Protein AF-A0A1L3JK26-F1 (afdb_monomer)

Solvent-accessible surface area (backbone atoms only — not comparable to full-atom values): 5496 Å² total; per-residue (Å²): 107,70,66,54,55,51,52,54,46,50,53,52,43,52,52,34,49,54,52,27,55,54,28,55,70,40,92,51,80,54,34,60,55,21,51,37,40,46,50,54,37,54,51,50,51,53,48,50,50,53,52,54,53,40,69,75,44,76,79,47,62,67,59,53,52,53,51,50,52,62,66,42,47,63,58,56,38,48,74,76,41,47,66,60,53,46,39,68,59,40,82,76,69,77,77,77,83,122

Secondary structure (DSSP, 8-state):
-HHHHHHHHHHHHHHHHHHHHHHHHS-STHHHHHHHHHHHHHHHHHHHHHHHHHHHSTT-HHHHHHHHHHHHHHHHHHHH-HHHHHHHHSTT------

Radius of gyration: 15.38 Å; Cα contacts (8 Å, |Δi|>4): 63; chains: 1; bounding box: 39×25×39 Å

Mean predicted aligned error: 6.1 Å

Foldseek 3Di:
DLVVLLVVLVVLLVVLVVLLVVQCVPPDPSPLVSQLSVLVNVLSVVLNVLSVVCVVVVPPPVSVVVSVCSSCVLVVCCVPPVPVSSCVSPVPPPPVPD

Structure (mmCIF, N/CA/C/O backbone):
data_AF-A0A1L3JK26-F1
#
_entry.id   AF-A0A1L3JK26-F1
#
loop_
_atom_site.group_PDB
_atom_site.id
_atom_site.type_symbol
_atom_site.label_atom_id
_atom_site.label_alt_id
_atom_site.label_comp_id
_atom_site.label_asym_id
_atom_site.label_entity_id
_atom_site.label_seq_id
_atom_site.pdbx_PDB_ins_code
_atom_site.Cartn_x
_atom_site.Cartn_y
_atom_site.Cartn_z
_atom_site.occupancy
_atom_site.B_iso_or_equiv
_atom_site.auth_seq_id
_atom_site.auth_comp_id
_atom_site.auth_asym_id
_atom_site.auth_atom_id
_atom_site.pdbx_PDB_model_num
ATOM 1 N N . MET A 1 1 ? -5.210 5.882 16.550 1.00 78.25 1 MET A N 1
ATOM 2 C CA . MET A 1 1 ? -4.862 4.675 15.768 1.00 78.25 1 MET A CA 1
ATOM 3 C C . MET A 1 1 ? -5.413 4.719 14.340 1.00 78.25 1 MET A C 1
ATOM 5 O O . MET A 1 1 ? -4.614 4.799 13.423 1.00 78.25 1 MET A O 1
ATOM 9 N N . ILE A 1 2 ? -6.735 4.780 14.121 1.00 84.81 2 ILE A N 1
ATOM 10 C CA . ILE A 1 2 ? -7.326 4.820 12.759 1.00 84.81 2 ILE A CA 1
ATOM 11 C C . ILE A 1 2 ? -6.834 6.025 11.934 1.00 84.81 2 ILE A C 1
ATOM 13 O O . ILE A 1 2 ? -6.507 5.876 10.761 1.00 84.81 2 ILE A O 1
ATOM 17 N N . LYS A 1 3 ? -6.709 7.211 12.556 1.00 86.69 3 LYS A N 1
ATOM 18 C CA . LYS A 1 3 ? -6.140 8.409 11.905 1.00 86.69 3 LYS A CA 1
ATOM 19 C C . LYS A 1 3 ? -4.717 8.170 11.384 1.00 86.69 3 LYS A C 1
ATOM 21 O O . LYS A 1 3 ? -4.433 8.543 10.257 1.00 86.69 3 LYS A O 1
ATOM 26 N N . PHE A 1 4 ? -3.864 7.517 12.177 1.00 90.38 4 PHE A N 1
ATOM 27 C CA . PHE A 1 4 ? -2.501 7.163 11.772 1.00 90.38 4 PHE A CA 1
ATOM 28 C C . PHE A 1 4 ? -2.524 6.222 10.566 1.00 90.38 4 PHE A C 1
ATOM 30 O O . PHE A 1 4 ? -1.948 6.547 9.539 1.00 90.38 4 PHE A O 1
ATOM 37 N N . LEU A 1 5 ? -3.284 5.127 10.653 1.00 91.81 5 LEU A N 1
ATOM 38 C CA . LEU A 1 5 ? -3.403 4.137 9.581 1.00 91.81 5 LEU A CA 1
ATOM 39 C C . LEU A 1 5 ? -3.885 4.771 8.268 1.00 91.81 5 LEU A C 1
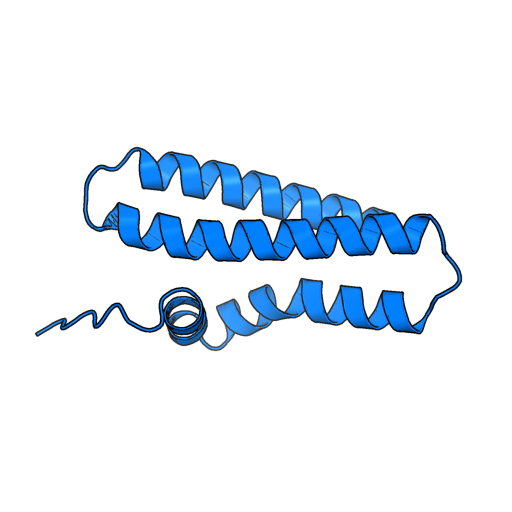ATOM 41 O O . LEU A 1 5 ? -3.317 4.519 7.208 1.00 91.81 5 LEU A O 1
ATOM 45 N N . LYS A 1 6 ? -4.884 5.660 8.348 1.00 93.31 6 LYS A N 1
ATOM 46 C CA . LYS A 1 6 ? -5.376 6.436 7.205 1.00 93.31 6 LYS A CA 1
ATOM 47 C C . LYS A 1 6 ? -4.277 7.320 6.614 1.00 93.31 6 LYS A C 1
ATOM 49 O O . LYS A 1 6 ? -4.040 7.258 5.413 1.00 93.31 6 LYS A O 1
ATOM 54 N N . THR A 1 7 ? -3.619 8.134 7.438 1.00 95.06 7 THR A N 1
ATOM 55 C CA . THR A 1 7 ? -2.579 9.064 6.981 1.00 95.06 7 THR A CA 1
ATOM 56 C C . THR A 1 7 ? -1.400 8.320 6.360 1.00 95.06 7 THR A C 1
ATOM 58 O O . THR A 1 7 ? -1.002 8.650 5.249 1.00 95.06 7 THR A O 1
ATOM 61 N N . SER A 1 8 ? -0.890 7.276 7.014 1.00 94.75 8 SER A N 1
ATOM 62 C CA . SER A 1 8 ? 0.203 6.452 6.491 1.00 94.75 8 SER A CA 1
ATOM 63 C C . SER A 1 8 ? -0.175 5.760 5.182 1.00 94.75 8 SER A C 1
ATOM 65 O O . SER A 1 8 ? 0.620 5.760 4.250 1.00 94.75 8 SER A O 1
ATOM 67 N N . THR A 1 9 ? -1.402 5.239 5.067 1.00 95.62 9 THR A N 1
ATOM 68 C CA . THR A 1 9 ? -1.892 4.641 3.811 1.00 95.62 9 THR A CA 1
ATOM 69 C C . THR A 1 9 ? -1.936 5.671 2.683 1.00 95.62 9 THR A C 1
ATOM 71 O O . THR A 1 9 ? -1.513 5.376 1.571 1.00 95.62 9 THR A O 1
ATOM 74 N N . ILE A 1 10 ? -2.393 6.897 2.961 1.00 96.38 10 ILE A N 1
ATOM 75 C CA . ILE A 1 10 ? -2.405 7.985 1.971 1.00 96.38 10 ILE A CA 1
ATOM 76 C C . ILE A 1 10 ? -0.980 8.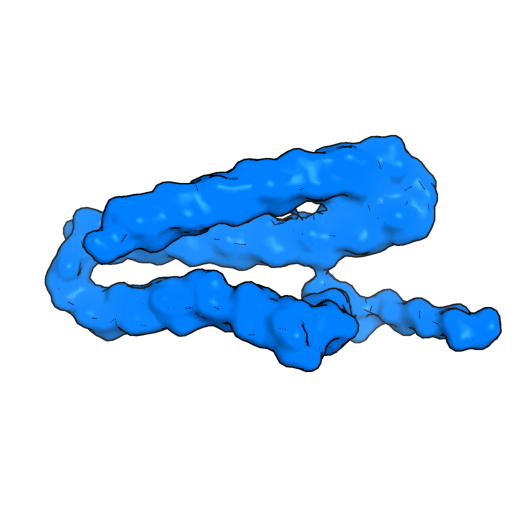350 1.547 1.00 96.38 10 ILE A C 1
ATOM 78 O O . ILE A 1 10 ? -0.730 8.500 0.356 1.00 96.38 10 ILE A O 1
ATOM 82 N N . ILE A 1 11 ? -0.041 8.455 2.491 1.00 96.62 11 ILE A N 1
ATOM 83 C CA . ILE A 1 11 ? 1.370 8.732 2.185 1.00 96.62 11 ILE A CA 1
ATOM 84 C C . ILE A 1 11 ? 1.939 7.646 1.262 1.00 96.62 11 ILE A C 1
ATOM 86 O O . ILE A 1 11 ? 2.526 7.974 0.234 1.00 96.62 11 ILE A O 1
ATOM 90 N N . ILE A 1 12 ? 1.715 6.367 1.580 1.00 95.25 12 ILE A N 1
ATOM 91 C CA . ILE A 1 12 ? 2.154 5.237 0.746 1.00 95.25 12 ILE A CA 1
ATOM 92 C C . ILE A 1 12 ? 1.533 5.316 -0.652 1.00 95.25 12 ILE A C 1
ATOM 94 O O . ILE A 1 12 ? 2.243 5.165 -1.641 1.00 95.25 12 ILE A O 1
ATOM 98 N N . LEU A 1 13 ? 0.232 5.603 -0.755 1.00 96.38 13 LEU A N 1
ATOM 99 C CA . LEU A 1 13 ? -0.449 5.756 -2.042 1.00 96.38 13 LEU A CA 1
ATOM 100 C C . LEU A 1 13 ? 0.145 6.885 -2.883 1.00 96.38 13 LEU A C 1
ATOM 102 O O . LEU A 1 13 ? 0.351 6.702 -4.078 1.00 96.38 13 LEU A O 1
ATOM 106 N N . VAL A 1 14 ? 0.442 8.034 -2.273 1.00 97.00 14 VAL A N 1
ATOM 107 C CA . VAL A 1 14 ? 1.068 9.165 -2.971 1.00 97.00 14 VAL A CA 1
ATOM 108 C C . VAL A 1 14 ? 2.460 8.784 -3.472 1.00 97.00 14 VAL A C 1
ATOM 110 O O . VAL A 1 14 ? 2.774 9.035 -4.633 1.00 97.00 14 VAL A O 1
ATOM 113 N N . ILE A 1 15 ? 3.271 8.127 -2.638 1.00 95.25 15 ILE A N 1
ATOM 114 C CA . ILE A 1 15 ? 4.603 7.644 -3.028 1.00 95.25 15 ILE A CA 1
ATOM 115 C C . ILE A 1 15 ? 4.495 6.657 -4.197 1.00 95.25 15 ILE A C 1
ATOM 117 O O . ILE A 1 15 ? 5.169 6.832 -5.210 1.00 95.25 15 ILE A O 1
ATOM 121 N N . LEU A 1 16 ? 3.618 5.657 -4.095 1.00 92.88 16 LEU A N 1
ATOM 122 C CA . LEU A 1 16 ? 3.411 4.656 -5.143 1.00 92.88 16 LEU A CA 1
ATOM 123 C C . LEU A 1 16 ? 2.898 5.274 -6.444 1.00 92.88 16 LEU A C 1
ATOM 125 O O . LEU A 1 16 ? 3.328 4.858 -7.517 1.00 92.88 16 LEU A O 1
ATOM 129 N N . LEU A 1 17 ? 2.019 6.273 -6.366 1.00 93.19 17 LEU A N 1
ATOM 130 C CA . LEU A 1 17 ? 1.527 6.997 -7.534 1.00 93.19 17 LEU A CA 1
ATOM 131 C C . LEU A 1 17 ? 2.665 7.743 -8.236 1.00 93.19 17 LEU A C 1
ATOM 133 O O . LEU A 1 17 ? 2.830 7.595 -9.444 1.00 93.19 17 LEU A O 1
ATOM 137 N N . ILE A 1 18 ? 3.4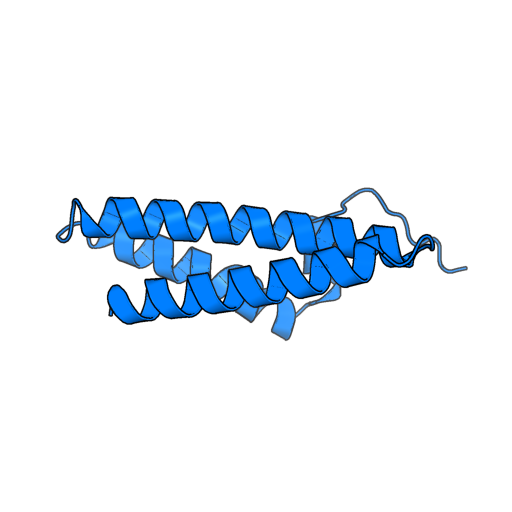68 8.501 -7.483 1.00 94.12 18 ILE A N 1
ATOM 138 C CA . ILE A 1 18 ? 4.618 9.239 -8.024 1.00 94.12 18 ILE A CA 1
ATOM 139 C C . ILE A 1 18 ? 5.601 8.269 -8.682 1.00 94.12 18 ILE A C 1
ATOM 141 O O . ILE A 1 18 ? 5.977 8.472 -9.834 1.00 94.12 18 ILE A O 1
ATOM 145 N N . ILE A 1 19 ? 5.967 7.186 -7.989 1.00 91.06 19 ILE A N 1
ATOM 146 C CA . ILE A 1 19 ? 6.868 6.159 -8.523 1.00 91.06 19 ILE A CA 1
ATOM 147 C C . ILE A 1 19 ? 6.288 5.560 -9.806 1.00 91.06 19 ILE A C 1
ATOM 149 O O . ILE A 1 19 ? 6.978 5.502 -10.817 1.00 91.06 19 ILE A O 1
ATOM 153 N N . THR A 1 20 ? 5.012 5.174 -9.803 1.00 88.81 20 THR A N 1
ATOM 154 C CA . THR A 1 20 ? 4.370 4.560 -10.972 1.00 88.81 20 THR A CA 1
ATOM 155 C C . THR A 1 20 ? 4.355 5.515 -12.170 1.00 88.81 20 THR A C 1
ATOM 157 O O . THR A 1 20 ? 4.698 5.104 -13.274 1.00 88.81 20 THR A O 1
ATOM 160 N N . LEU A 1 21 ? 4.040 6.801 -11.976 1.00 89.25 21 LEU A N 1
ATOM 161 C CA . LEU A 1 21 ? 4.063 7.804 -13.050 1.00 89.25 21 LEU A CA 1
ATOM 162 C C . LEU A 1 21 ? 5.472 8.027 -13.617 1.00 89.25 21 LEU A C 1
ATOM 164 O O . LEU A 1 21 ? 5.637 8.128 -14.836 1.00 89.25 21 LEU A O 1
ATOM 168 N N . ILE A 1 22 ? 6.487 8.064 -12.749 1.00 89.50 22 ILE A N 1
ATOM 169 C CA . ILE A 1 22 ? 7.891 8.149 -13.161 1.00 89.50 22 ILE A CA 1
ATOM 170 C C . ILE A 1 22 ? 8.247 6.922 -14.005 1.00 89.50 22 ILE A C 1
ATOM 172 O O . ILE A 1 22 ? 8.731 7.080 -15.121 1.00 89.50 22 ILE A O 1
ATOM 176 N N . LEU A 1 23 ? 7.947 5.711 -13.523 1.00 86.31 23 LEU A N 1
ATOM 177 C CA . LEU A 1 23 ? 8.266 4.459 -14.216 1.00 86.31 23 LEU A CA 1
ATOM 178 C C . LEU A 1 23 ? 7.552 4.336 -15.570 1.00 86.31 23 LEU A C 1
ATOM 180 O O . LEU A 1 23 ? 8.178 3.923 -16.540 1.00 86.31 23 LEU A O 1
ATOM 184 N N . ILE A 1 24 ? 6.280 4.745 -15.670 1.00 85.38 24 ILE A N 1
ATOM 185 C CA . ILE A 1 24 ? 5.530 4.767 -16.942 1.00 85.38 24 ILE A CA 1
ATOM 186 C C . ILE A 1 24 ? 6.153 5.749 -17.942 1.00 85.38 24 ILE A C 1
ATOM 188 O O . ILE A 1 24 ? 6.132 5.504 -19.148 1.00 85.38 24 ILE A O 1
ATOM 192 N N . SER A 1 25 ? 6.727 6.854 -17.460 1.00 84.62 25 SER A N 1
ATOM 193 C CA . SER A 1 25 ? 7.384 7.840 -18.326 1.00 84.62 25 SER A CA 1
ATOM 194 C C . SER A 1 25 ? 8.646 7.279 -18.996 1.00 84.62 25 SER A C 1
ATOM 196 O O . SER A 1 25 ? 9.030 7.736 -20.076 1.00 84.62 25 SER A O 1
ATOM 198 N N . PHE A 1 26 ? 9.263 6.245 -18.413 1.00 79.25 26 PHE A N 1
ATOM 199 C CA . PHE A 1 26 ? 10.334 5.489 -19.051 1.00 79.25 26 PHE A CA 1
ATOM 200 C C . PHE A 1 26 ? 9.738 4.428 -19.989 1.00 79.25 26 PHE A C 1
ATOM 202 O O . PHE A 1 26 ? 9.265 3.380 -19.561 1.00 79.25 26 PHE A O 1
ATOM 209 N N . LYS A 1 27 ? 9.809 4.667 -21.305 1.00 68.00 27 LYS A N 1
ATOM 210 C CA . LYS A 1 27 ? 9.307 3.766 -22.371 1.00 68.00 27 LYS A CA 1
ATOM 211 C C . LYS A 1 27 ? 10.059 2.417 -22.505 1.00 68.00 27 LYS A C 1
ATOM 213 O O . LYS A 1 27 ? 9.955 1.770 -23.543 1.00 68.00 27 LYS A O 1
ATOM 218 N N . SER A 1 28 ? 10.868 2.016 -21.523 1.00 69.69 28 SER A N 1
ATOM 219 C CA . SER A 1 28 ? 11.755 0.840 -21.576 1.00 69.69 28 SER A CA 1
ATOM 220 C C . SER A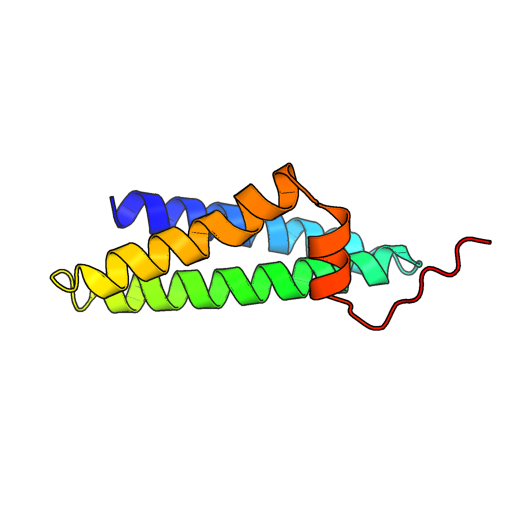 1 28 ? 11.200 -0.351 -20.776 1.00 69.69 28 SER A C 1
ATOM 222 O O . SER A 1 28 ? 10.080 -0.296 -20.271 1.00 69.69 28 SER A O 1
ATOM 224 N N . MET A 1 29 ? 12.002 -1.414 -20.594 1.00 60.38 29 MET A N 1
ATOM 225 C CA . MET A 1 29 ? 11.709 -2.534 -19.677 1.00 60.38 29 MET A CA 1
ATOM 226 C C . MET A 1 29 ? 11.314 -2.090 -18.256 1.00 60.38 29 MET A C 1
ATOM 228 O O . MET A 1 29 ? 10.634 -2.826 -17.553 1.00 60.38 29 MET A O 1
ATOM 232 N N . ILE A 1 30 ? 11.664 -0.870 -17.842 1.00 67.50 30 ILE A N 1
ATOM 233 C CA . ILE A 1 30 ? 11.261 -0.271 -16.561 1.00 67.50 30 ILE A CA 1
ATOM 234 C C . ILE A 1 30 ? 9.727 -0.121 -16.453 1.00 67.50 30 ILE A C 1
ATOM 236 O O . ILE A 1 30 ? 9.174 -0.161 -15.354 1.00 67.50 30 ILE A O 1
ATOM 240 N N . SER A 1 31 ? 9.016 -0.058 -17.584 1.00 66.88 31 SER A N 1
ATOM 241 C CA . SER A 1 31 ? 7.549 -0.073 -17.635 1.00 66.88 31 SER A CA 1
ATOM 242 C C . SER A 1 31 ? 6.943 -1.354 -17.039 1.00 66.88 31 SER A C 1
ATOM 244 O O . SER A 1 31 ? 5.844 -1.324 -16.490 1.00 66.88 31 SER A O 1
ATOM 246 N N . ILE A 1 32 ? 7.682 -2.470 -17.052 1.00 74.31 32 ILE A N 1
ATOM 247 C CA . ILE A 1 32 ? 7.261 -3.716 -16.400 1.00 74.31 32 ILE A CA 1
ATOM 248 C C . ILE A 1 32 ? 7.187 -3.523 -14.881 1.00 74.31 32 ILE A C 1
ATOM 250 O O . ILE A 1 32 ? 6.209 -3.908 -14.246 1.00 74.31 32 ILE A O 1
ATOM 254 N N . ILE A 1 33 ? 8.174 -2.839 -14.299 1.00 79.75 33 ILE A N 1
ATOM 255 C CA . ILE A 1 33 ? 8.195 -2.534 -12.864 1.00 79.75 33 ILE A CA 1
ATOM 256 C C . ILE A 1 33 ? 7.014 -1.628 -12.492 1.00 79.75 33 ILE A C 1
ATOM 258 O O . ILE A 1 33 ? 6.428 -1.792 -11.422 1.00 79.75 33 ILE A O 1
ATOM 262 N N . ALA A 1 34 ? 6.597 -0.744 -13.404 1.00 81.25 34 ALA A N 1
ATOM 263 C CA . ALA A 1 34 ? 5.431 0.114 -13.208 1.00 81.25 34 ALA A CA 1
ATOM 264 C C . ALA A 1 34 ? 4.124 -0.673 -13.008 1.00 81.25 34 ALA A C 1
ATOM 266 O O . ALA A 1 34 ? 3.241 -0.237 -12.268 1.00 81.25 34 ALA A O 1
ATOM 267 N N . ALA A 1 35 ? 3.987 -1.838 -13.645 1.00 83.19 35 ALA A N 1
ATOM 268 C CA . ALA A 1 35 ? 2.817 -2.687 -13.451 1.00 83.19 35 ALA A CA 1
ATOM 269 C C . ALA A 1 35 ? 2.802 -3.293 -12.039 1.00 83.19 35 ALA A C 1
ATOM 271 O O . ALA A 1 35 ? 1.774 -3.235 -11.366 1.00 83.19 35 ALA A O 1
ATOM 272 N N . SER A 1 36 ? 3.945 -3.784 -11.549 1.00 86.00 36 SER A N 1
ATOM 273 C CA . SER A 1 36 ? 4.081 -4.281 -10.173 1.00 86.00 36 SER A CA 1
ATOM 274 C C . SER A 1 36 ? 3.770 -3.193 -9.132 1.00 86.00 36 SER A C 1
ATOM 276 O O . SER A 1 36 ? 2.955 -3.410 -8.230 1.00 86.00 36 SER A O 1
ATOM 278 N N . THR A 1 37 ? 4.312 -1.978 -9.298 1.00 88.44 37 THR A N 1
ATOM 279 C CA . THR A 1 37 ? 3.995 -0.848 -8.403 1.00 88.44 37 THR A CA 1
ATOM 280 C C . THR A 1 37 ? 2.526 -0.435 -8.496 1.00 88.44 37 THR A C 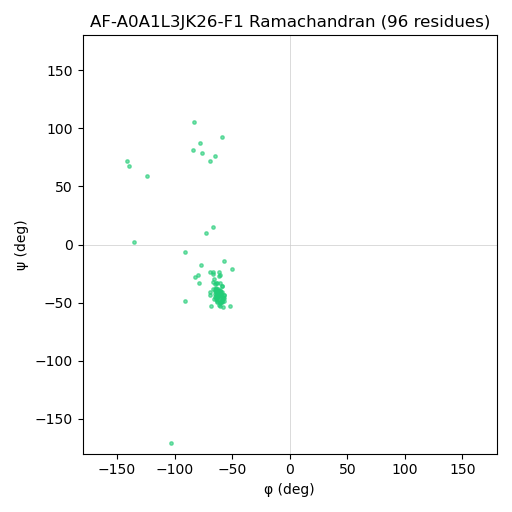1
ATOM 282 O O . THR A 1 37 ? 1.926 -0.082 -7.480 1.00 88.44 37 THR A O 1
ATOM 285 N N . GLY A 1 38 ? 1.915 -0.541 -9.680 1.00 88.88 38 GLY A N 1
ATOM 286 C CA . GLY A 1 38 ? 0.485 -0.322 -9.897 1.00 88.88 38 GLY A CA 1
ATOM 287 C C . GLY A 1 38 ? -0.408 -1.334 -9.169 1.00 88.88 38 GLY A C 1
ATOM 288 O O . GLY A 1 38 ? -1.424 -0.950 -8.588 1.00 88.88 38 GLY A O 1
ATOM 289 N N . VAL A 1 39 ? -0.022 -2.614 -9.124 1.00 90.31 39 VAL A N 1
ATOM 290 C CA . VAL A 1 39 ? -0.745 -3.642 -8.351 1.00 90.31 39 VAL A CA 1
ATOM 291 C C . VAL A 1 39 ? -0.672 -3.341 -6.853 1.00 90.31 39 VAL A C 1
ATOM 293 O O . VAL A 1 39 ? -1.699 -3.363 -6.173 1.00 90.31 39 VAL A O 1
ATOM 296 N N . ILE A 1 40 ? 0.509 -2.982 -6.340 1.00 92.69 40 ILE A N 1
ATOM 297 C CA . ILE A 1 40 ? 0.681 -2.592 -4.930 1.00 92.69 40 ILE A CA 1
ATOM 298 C C . ILE A 1 40 ? -0.119 -1.312 -4.622 1.00 92.69 40 ILE A C 1
ATOM 300 O O . ILE A 1 40 ? -0.739 -1.201 -3.563 1.00 92.69 40 ILE A O 1
ATOM 304 N N . PHE A 1 41 ? -0.181 -0.361 -5.556 1.00 94.00 41 PHE A N 1
ATOM 305 C CA . PHE A 1 41 ? -1.018 0.832 -5.426 1.00 94.00 41 PHE A CA 1
ATOM 306 C C . PHE A 1 41 ? -2.507 0.477 -5.303 1.00 94.00 41 PHE A C 1
ATOM 308 O O . PHE A 1 41 ? -3.173 0.926 -4.368 1.00 94.00 41 PHE A O 1
ATOM 315 N N . MET A 1 42 ? -3.023 -0.377 -6.192 1.00 94.06 42 MET A N 1
ATOM 316 C CA . MET A 1 42 ? -4.410 -0.853 -6.126 1.00 94.06 42 MET A CA 1
ATOM 317 C C . MET A 1 42 ? -4.700 -1.596 -4.820 1.00 94.06 42 MET A C 1
ATOM 319 O O . MET A 1 42 ? -5.751 -1.394 -4.210 1.00 94.06 42 MET A O 1
ATOM 323 N N . TYR A 1 43 ? -3.751 -2.398 -4.342 1.00 94.62 43 TYR A N 1
ATOM 324 C CA . TYR A 1 43 ? -3.848 -3.056 -3.046 1.00 94.62 43 TYR A CA 1
ATOM 325 C C . TYR A 1 43 ? -4.035 -2.040 -1.904 1.00 94.62 43 TYR A C 1
ATOM 327 O O . TYR A 1 43 ? -4.963 -2.167 -1.102 1.00 94.62 43 TYR A O 1
ATOM 335 N N . TYR A 1 44 ? -3.226 -0.977 -1.852 1.00 95.81 44 TYR A N 1
ATOM 336 C CA . TYR A 1 44 ? -3.372 0.056 -0.820 1.00 95.81 44 TYR A CA 1
ATOM 337 C C . TYR A 1 44 ? -4.642 0.907 -0.975 1.00 95.81 44 TYR A C 1
ATOM 339 O O . TYR A 1 44 ? -5.145 1.418 0.029 1.00 95.81 44 TYR A O 1
ATOM 347 N N . LEU A 1 45 ? -5.221 1.020 -2.178 1.00 96.25 45 LEU A N 1
ATOM 348 C CA . LEU A 1 45 ? -6.548 1.623 -2.354 1.00 96.25 45 LEU A CA 1
ATOM 349 C C . LEU A 1 45 ? -7.637 0.788 -1.672 1.00 96.25 45 LEU A C 1
ATOM 351 O O . LEU A 1 45 ? -8.514 1.350 -1.011 1.00 96.25 45 LEU A O 1
ATOM 355 N N . ILE A 1 46 ? -7.555 -0.543 -1.764 1.00 95.56 46 ILE A N 1
ATOM 356 C CA . ILE A 1 46 ? -8.467 -1.448 -1.051 1.00 95.56 46 ILE A CA 1
ATOM 357 C C . ILE A 1 46 ? -8.293 -1.278 0.462 1.00 95.56 46 ILE A C 1
ATOM 359 O O . ILE A 1 46 ? -9.282 -1.125 1.180 1.00 95.56 46 ILE A O 1
ATOM 363 N N . VAL A 1 47 ? -7.051 -1.223 0.955 1.00 95.81 47 VAL A N 1
ATOM 364 C CA . VAL A 1 47 ? -6.772 -0.962 2.379 1.00 95.81 47 VAL A CA 1
ATOM 365 C C . VAL A 1 47 ? -7.386 0.371 2.819 1.00 95.81 47 VAL A C 1
ATOM 367 O O . VAL A 1 47 ? -8.079 0.421 3.836 1.00 95.81 47 VAL A O 1
ATOM 370 N N . LEU A 1 48 ? -7.223 1.442 2.034 1.00 95.75 48 LEU A N 1
ATOM 371 C CA . LEU A 1 48 ? -7.823 2.746 2.322 1.00 95.75 48 LEU A CA 1
ATOM 372 C C . LEU A 1 48 ? -9.357 2.687 2.368 1.00 95.75 48 LEU A C 1
ATOM 374 O O . LEU A 1 48 ? -9.975 3.297 3.247 1.00 95.75 48 LEU A O 1
ATOM 378 N N . PHE A 1 49 ? -9.977 1.934 1.460 1.00 94.19 49 PHE A N 1
ATOM 379 C CA . PHE A 1 49 ? -11.421 1.721 1.453 1.00 94.19 49 PHE A CA 1
ATOM 380 C C . PHE A 1 49 ? -11.899 0.981 2.712 1.00 94.19 49 PHE A C 1
ATOM 382 O O . PHE A 1 49 ? -12.875 1.396 3.342 1.00 94.19 49 PHE A O 1
ATOM 389 N N . LEU A 1 50 ? -11.183 -0.057 3.150 1.00 93.31 50 LEU A N 1
ATOM 390 C CA . LEU A 1 50 ? -11.502 -0.761 4.394 1.00 93.31 50 LEU A CA 1
ATOM 391 C C . LEU A 1 50 ? -11.324 0.138 5.627 1.00 93.31 50 LEU A C 1
ATOM 393 O O . LEU A 1 50 ? -12.162 0.103 6.528 1.00 93.31 50 LEU A O 1
ATOM 397 N N . ILE A 1 51 ? -10.298 1.000 5.651 1.00 92.81 51 ILE A N 1
ATOM 398 C CA . ILE A 1 51 ? -10.121 2.021 6.69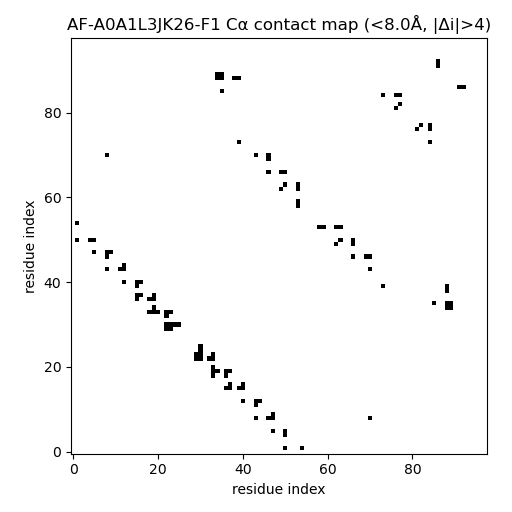9 1.00 92.81 51 ILE A CA 1
ATOM 399 C C . ILE A 1 51 ? -11.321 2.973 6.730 1.00 92.81 51 ILE A C 1
ATOM 401 O O . ILE A 1 51 ? -11.812 3.321 7.806 1.00 92.81 51 ILE A O 1
ATOM 405 N N . PHE A 1 52 ? -11.819 3.393 5.565 1.00 91.38 52 PHE A N 1
ATOM 406 C CA . PHE A 1 52 ? -13.007 4.239 5.471 1.00 91.38 52 PHE A CA 1
ATOM 407 C C . PHE A 1 52 ? -14.258 3.544 6.029 1.00 91.38 52 PHE A C 1
ATOM 409 O O . PHE A 1 52 ? -14.996 4.155 6.805 1.00 91.38 52 PHE A O 1
ATOM 416 N N . LEU A 1 53 ? -14.472 2.266 5.697 1.00 90.25 53 LEU A N 1
ATOM 417 C CA . LEU A 1 53 ? -15.575 1.469 6.247 1.00 90.25 53 LEU A CA 1
ATOM 418 C C . LEU A 1 53 ? -15.457 1.282 7.763 1.00 90.25 53 LEU A C 1
ATOM 420 O O . LEU A 1 53 ? -16.450 1.430 8.478 1.00 90.25 53 LEU A O 1
ATOM 424 N N . LEU A 1 54 ? -14.249 1.017 8.262 1.00 88.81 54 LEU A N 1
ATOM 425 C CA . LEU A 1 54 ? -13.971 0.895 9.690 1.00 88.81 54 LEU A CA 1
ATOM 426 C C . LEU A 1 54 ? -14.293 2.193 10.432 1.00 88.81 54 LEU A C 1
ATOM 428 O O . LEU A 1 54 ? -14.889 2.158 11.501 1.00 88.81 54 LEU A O 1
ATOM 432 N N . ASN A 1 55 ? -13.968 3.347 9.848 1.00 83.75 55 ASN A N 1
ATOM 433 C CA . ASN A 1 55 ? -14.247 4.641 10.464 1.00 83.75 55 ASN A CA 1
ATOM 434 C C . ASN A 1 55 ? -15.758 4.934 10.571 1.00 83.75 55 ASN A C 1
ATOM 436 O O . ASN A 1 55 ? -16.170 5.679 11.454 1.00 83.75 55 ASN A O 1
ATOM 440 N N . LYS A 1 56 ? -16.591 4.331 9.706 1.00 81.00 56 LYS A N 1
ATOM 441 C CA . LYS A 1 56 ? -18.061 4.372 9.823 1.00 81.00 56 LYS A CA 1
ATOM 442 C C . LYS A 1 56 ? -18.616 3.375 10.847 1.00 81.00 56 LYS A C 1
ATOM 444 O O . LYS A 1 56 ? -19.702 3.596 11.368 1.00 81.00 56 LYS A O 1
ATOM 449 N N . LYS A 1 57 ? -17.901 2.279 11.115 1.00 76.25 57 LYS A N 1
ATOM 450 C CA . LYS A 1 57 ? -18.288 1.199 12.040 1.00 76.25 57 LYS A CA 1
ATOM 451 C C . LYS A 1 57 ? -17.198 0.996 13.097 1.00 76.25 57 LYS A C 1
ATOM 453 O O . LYS A 1 57 ? -16.620 -0.087 13.195 1.00 76.25 57 LYS A O 1
ATOM 458 N N . ALA A 1 58 ? -16.904 2.059 13.851 1.00 63.25 58 ALA A N 1
ATOM 459 C CA . ALA A 1 58 ? -15.712 2.193 14.699 1.00 63.25 58 ALA A CA 1
ATOM 460 C C . ALA A 1 58 ? -15.519 1.086 15.760 1.00 63.25 58 ALA A C 1
ATOM 462 O O . ALA A 1 58 ? -14.423 0.941 16.296 1.00 63.25 58 ALA A O 1
ATOM 463 N N . GLU A 1 59 ? -16.542 0.277 16.036 1.00 78.56 59 GLU A N 1
ATOM 464 C CA . GLU A 1 59 ? -16.508 -0.792 17.041 1.00 78.56 59 GLU A CA 1
ATOM 465 C C . GLU A 1 59 ? -16.076 -2.165 16.497 1.00 78.56 59 GLU A C 1
ATOM 467 O O . GLU A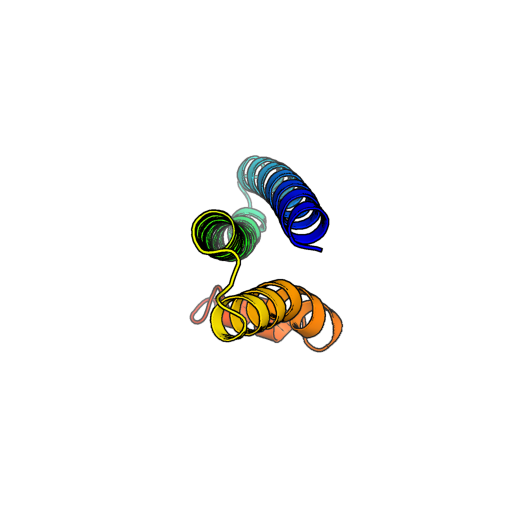 1 59 ? -15.863 -3.099 17.273 1.00 78.56 59 GLU A O 1
ATOM 472 N N . ASN A 1 60 ? -15.899 -2.325 15.178 1.00 85.56 60 ASN A N 1
ATOM 473 C CA . ASN A 1 60 ? -15.538 -3.624 14.611 1.00 85.56 60 ASN A CA 1
ATOM 474 C C . ASN A 1 60 ? -14.040 -3.943 14.800 1.00 85.56 60 ASN A C 1
ATOM 476 O O . ASN A 1 60 ? -13.206 -3.697 13.926 1.00 85.56 60 ASN A O 1
ATOM 480 N N . LYS A 1 61 ? -13.713 -4.538 15.954 1.00 87.62 61 LYS A N 1
ATOM 481 C CA . LYS A 1 61 ? -12.351 -4.969 16.319 1.00 87.62 61 LYS A CA 1
ATOM 482 C C . LYS A 1 61 ? -11.754 -5.976 15.331 1.00 87.62 61 LYS A C 1
ATOM 484 O O . LYS A 1 61 ? -10.559 -5.915 15.062 1.00 87.62 61 LYS A O 1
ATOM 489 N N . VAL A 1 62 ? -12.572 -6.868 14.767 1.00 90.19 62 VAL A N 1
ATOM 490 C CA . VAL A 1 62 ? -12.118 -7.867 13.784 1.00 90.19 62 VAL A CA 1
ATOM 491 C C . VAL A 1 62 ? -11.664 -7.175 12.501 1.00 90.19 62 VAL A C 1
ATOM 493 O O . VAL A 1 62 ? -10.564 -7.432 12.018 1.00 90.19 62 VAL A O 1
ATOM 496 N N . LEU A 1 63 ? -12.463 -6.231 11.993 1.00 89.12 63 LEU A N 1
ATOM 497 C CA . LEU A 1 63 ? -12.098 -5.444 10.816 1.00 89.12 63 LEU A CA 1
ATOM 498 C C . LEU A 1 63 ? -10.826 -4.623 11.066 1.00 89.12 63 LEU A C 1
ATOM 500 O O . LEU A 1 63 ? -9.968 -4.571 10.194 1.00 89.12 63 LEU A O 1
ATOM 504 N N . LEU A 1 64 ? -10.660 -4.033 12.255 1.00 90.69 64 LEU A N 1
ATOM 505 C CA . LEU A 1 64 ? -9.435 -3.307 12.607 1.00 90.69 64 LEU A CA 1
ATOM 506 C C . LEU A 1 64 ? -8.186 -4.198 12.504 1.00 90.69 64 LEU A C 1
ATOM 508 O O . LEU A 1 64 ? -7.185 -3.764 11.938 1.00 90.69 64 LEU A O 1
ATOM 512 N N . ILE A 1 65 ? -8.242 -5.429 13.024 1.00 93.00 65 ILE A N 1
ATOM 513 C CA . ILE A 1 65 ? -7.124 -6.384 12.951 1.00 93.00 65 ILE A CA 1
ATOM 514 C C . ILE A 1 65 ? -6.838 -6.766 11.496 1.00 93.00 65 ILE A C 1
ATOM 516 O O . ILE A 1 65 ? -5.687 -6.710 11.071 1.00 93.00 65 ILE A O 1
ATOM 520 N N . ILE A 1 66 ? -7.875 -7.087 10.715 1.00 93.00 66 ILE A N 1
ATOM 521 C CA . ILE A 1 66 ? -7.730 -7.432 9.292 1.00 93.00 66 ILE A CA 1
ATOM 522 C C . ILE A 1 66 ? -7.050 -6.293 8.528 1.00 93.00 66 ILE A C 1
ATOM 524 O O . ILE A 1 66 ? -6.109 -6.531 7.777 1.00 93.00 66 ILE A O 1
ATOM 528 N N . VAL A 1 67 ? -7.480 -5.047 8.743 1.00 94.06 67 VAL A N 1
ATOM 529 C CA . VAL A 1 67 ? -6.886 -3.886 8.068 1.00 94.06 67 VAL A CA 1
ATOM 530 C C . VAL A 1 67 ? -5.422 -3.696 8.469 1.00 94.06 67 VAL A C 1
ATOM 532 O O . VAL A 1 67 ? -4.608 -3.372 7.611 1.00 94.06 67 VAL A O 1
ATOM 535 N N . TRP A 1 68 ? -5.061 -3.923 9.735 1.00 94.62 68 TRP A N 1
ATOM 536 C CA . TRP A 1 68 ? -3.663 -3.864 10.173 1.00 94.62 68 TRP A CA 1
ATOM 537 C C . TRP A 1 68 ? -2.789 -4.925 9.514 1.00 94.62 68 TRP A C 1
ATOM 539 O O . TRP A 1 68 ? -1.701 -4.598 9.042 1.00 94.62 68 TRP A O 1
ATOM 549 N N . ILE A 1 69 ? -3.271 -6.169 9.454 1.00 95.50 69 ILE A N 1
ATOM 550 C CA . ILE A 1 69 ? -2.573 -7.259 8.768 1.00 95.50 69 ILE A CA 1
ATOM 551 C C . ILE A 1 69 ? -2.359 -6.863 7.308 1.00 95.50 69 ILE A C 1
ATOM 553 O O . ILE A 1 69 ? -1.220 -6.807 6.857 1.00 95.50 69 ILE A O 1
ATOM 557 N N . LEU A 1 70 ? -3.431 -6.478 6.607 1.00 94.94 70 LEU A N 1
ATOM 558 C CA . LEU A 1 70 ? -3.353 -6.085 5.203 1.00 94.94 70 LEU A CA 1
ATOM 559 C C . LEU A 1 70 ? -2.413 -4.892 4.984 1.00 94.94 70 LEU A C 1
ATOM 561 O O . LEU A 1 70 ? -1.637 -4.891 4.035 1.00 94.94 70 LEU A O 1
ATOM 565 N N . PHE A 1 71 ? -2.434 -3.885 5.854 1.00 95.31 71 PHE A N 1
ATOM 566 C CA . PHE A 1 71 ? -1.537 -2.736 5.749 1.00 95.31 71 PHE A CA 1
ATOM 567 C C . PHE A 1 71 ? -0.055 -3.138 5.846 1.00 95.3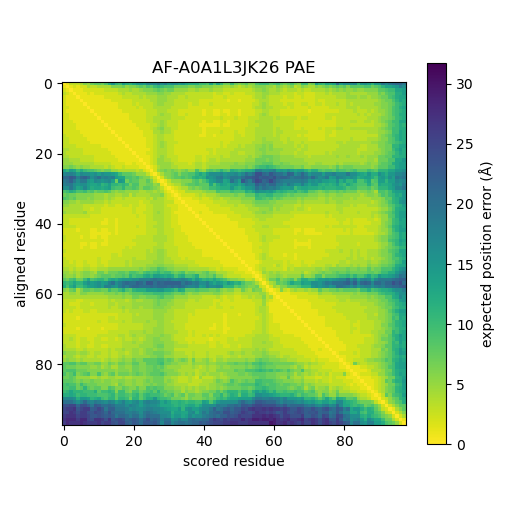1 71 PHE A C 1
ATOM 569 O O . PHE A 1 71 ? 0.775 -2.608 5.103 1.00 95.31 71 PHE A O 1
ATOM 576 N N . LEU A 1 72 ? 0.270 -4.069 6.749 1.00 95.50 72 LEU A N 1
ATOM 577 C CA . LEU A 1 72 ? 1.640 -4.504 7.021 1.00 95.50 72 LEU A CA 1
ATOM 578 C C . LEU A 1 72 ? 2.155 -5.558 6.037 1.00 95.50 72 LEU A C 1
ATOM 580 O O . LEU A 1 72 ? 3.363 -5.603 5.815 1.00 95.50 72 LEU A O 1
ATOM 584 N N . THR A 1 73 ? 1.285 -6.382 5.442 1.00 94.12 73 THR A N 1
ATOM 585 C CA . THR A 1 73 ? 1.696 -7.505 4.583 1.00 94.12 73 THR A CA 1
ATOM 586 C C . THR A 1 73 ? 2.680 -7.095 3.481 1.00 94.12 73 THR A C 1
ATOM 588 O O . THR A 1 73 ? 3.754 -7.689 3.442 1.00 94.12 73 THR A O 1
ATOM 591 N N . PRO A 1 74 ? 2.423 -6.075 2.636 1.00 91.06 74 PRO A N 1
ATOM 592 C CA . PRO A 1 74 ? 3.363 -5.717 1.572 1.00 91.06 74 PRO A CA 1
ATOM 593 C C . PRO A 1 74 ? 4.685 -5.155 2.103 1.00 91.06 74 PRO A C 1
ATOM 595 O O . PRO A 1 74 ? 5.729 -5.381 1.502 1.00 91.06 74 PRO A O 1
ATOM 598 N N . ILE A 1 75 ? 4.653 -4.446 3.238 1.00 91.69 75 ILE A N 1
ATOM 599 C CA . ILE A 1 75 ? 5.848 -3.863 3.865 1.00 91.69 75 ILE A CA 1
ATOM 600 C C . ILE A 1 75 ? 6.746 -4.976 4.399 1.00 91.69 75 ILE A C 1
ATOM 602 O O . ILE A 1 75 ? 7.924 -5.031 4.066 1.00 91.69 75 ILE A O 1
ATOM 606 N N . ILE A 1 76 ? 6.186 -5.877 5.208 1.00 93.81 76 ILE A N 1
ATOM 607 C CA . ILE A 1 76 ? 6.933 -6.994 5.794 1.00 93.81 76 ILE A CA 1
ATOM 608 C C . ILE A 1 76 ? 7.443 -7.914 4.683 1.00 93.81 76 ILE A C 1
ATOM 610 O O . ILE A 1 76 ? 8.608 -8.295 4.690 1.00 93.81 76 ILE A O 1
ATOM 614 N N . TRP A 1 77 ? 6.605 -8.225 3.694 1.00 91.94 77 TRP A N 1
ATOM 615 C CA . TRP A 1 77 ? 7.001 -9.079 2.578 1.00 91.94 77 TRP A CA 1
ATOM 616 C C . TRP A 1 77 ? 8.119 -8.441 1.748 1.00 91.94 77 TRP A C 1
ATOM 618 O O . TRP A 1 77 ? 9.127 -9.093 1.492 1.00 91.94 77 TRP A O 1
ATOM 628 N N . GLY A 1 78 ? 8.005 -7.155 1.408 1.00 87.62 78 GLY A N 1
ATOM 629 C CA . GLY A 1 78 ? 9.041 -6.434 0.667 1.00 87.62 78 GLY A CA 1
ATOM 630 C C . GLY A 1 78 ? 10.386 -6.362 1.396 1.00 87.62 78 GLY A C 1
ATOM 631 O O . GLY A 1 78 ? 11.422 -6.303 0.744 1.00 87.62 78 GLY A O 1
ATOM 632 N N . LEU A 1 79 ? 10.387 -6.411 2.733 1.00 90.31 79 LEU A N 1
ATOM 633 C CA . LEU A 1 79 ? 11.614 -6.450 3.534 1.00 90.31 79 LEU A CA 1
ATOM 634 C C . LEU A 1 79 ? 12.261 -7.842 3.589 1.00 90.31 79 LEU A C 1
ATOM 636 O O . LEU A 1 79 ? 13.482 -7.925 3.678 1.00 90.31 79 LEU A O 1
ATOM 640 N N . ILE A 1 80 ? 11.470 -8.919 3.567 1.00 92.25 80 ILE A N 1
ATOM 641 C CA . ILE A 1 80 ? 11.984 -10.294 3.706 1.00 92.25 80 ILE A CA 1
ATOM 642 C C . ILE A 1 80 ? 12.315 -10.899 2.334 1.00 92.25 80 ILE A C 1
ATOM 644 O O . ILE A 1 80 ? 13.392 -11.459 2.147 1.00 92.25 80 ILE A O 1
ATOM 648 N N . HIS A 1 81 ? 11.393 -10.790 1.374 1.00 87.75 81 HIS A N 1
ATOM 649 C CA . HIS A 1 81 ? 11.492 -11.414 0.053 1.00 87.75 81 HIS A CA 1
ATOM 650 C C . HIS A 1 81 ? 10.951 -10.483 -1.050 1.00 87.75 81 HIS A C 1
ATOM 652 O O . HIS A 1 81 ? 9.882 -10.751 -1.614 1.00 87.75 81 HIS A O 1
ATOM 658 N N . PRO A 1 82 ? 11.672 -9.394 -1.384 1.00 82.56 82 PRO A N 1
ATOM 659 C CA . PRO A 1 82 ? 11.226 -8.409 -2.374 1.00 82.56 82 PRO A CA 1
ATOM 660 C C . PRO A 1 82 ? 10.972 -9.018 -3.760 1.00 82.56 82 PRO A C 1
ATOM 662 O O . PRO A 1 82 ? 10.018 -8.630 -4.432 1.00 82.56 82 PRO A O 1
ATOM 665 N N . GLU A 1 83 ? 11.775 -10.005 -4.161 1.00 82.56 83 GLU A N 1
ATOM 666 C CA . GLU A 1 83 ? 11.645 -10.710 -5.444 1.00 82.56 83 GLU A CA 1
ATOM 667 C C . GLU A 1 83 ? 10.313 -11.459 -5.536 1.00 82.56 83 GLU A C 1
ATOM 669 O O . GLU A 1 83 ? 9.548 -11.255 -6.469 1.00 82.56 83 GLU A O 1
ATOM 674 N N . SER A 1 84 ? 9.959 -12.230 -4.506 1.00 82.88 84 SER A N 1
ATOM 675 C CA . SER A 1 84 ? 8.689 -12.969 -4.486 1.00 82.88 84 SER A CA 1
ATOM 676 C C . SER A 1 84 ? 7.450 -12.063 -4.448 1.00 82.88 84 SER A C 1
ATOM 678 O O . SER A 1 84 ? 6.402 -12.427 -4.978 1.00 82.88 84 SER A O 1
ATOM 680 N N . LEU A 1 85 ? 7.550 -10.864 -3.856 1.00 82.31 85 LEU A N 1
ATOM 681 C CA . LEU A 1 85 ? 6.473 -9.872 -3.910 1.00 82.31 85 LEU A CA 1
ATOM 682 C C . LEU A 1 85 ? 6.285 -9.368 -5.348 1.00 82.31 85 LEU A C 1
ATOM 684 O O . LEU A 1 85 ? 5.155 -9.169 -5.786 1.00 82.31 85 LEU A O 1
ATOM 688 N N . PHE A 1 86 ? 7.385 -9.196 -6.083 1.00 80.69 86 PHE A N 1
ATOM 689 C CA . PHE A 1 86 ? 7.370 -8.824 -7.493 1.00 80.69 86 PHE A CA 1
ATOM 690 C C . PHE A 1 86 ? 6.842 -9.953 -8.393 1.00 80.69 86 PHE A C 1
ATOM 692 O O . PHE A 1 86 ? 6.042 -9.710 -9.293 1.00 80.69 86 PHE A O 1
ATOM 699 N N . GLU A 1 87 ? 7.231 -11.199 -8.129 1.00 81.19 87 GLU A N 1
ATOM 700 C CA . GLU A 1 87 ? 6.712 -12.375 -8.835 1.00 81.19 87 GLU A CA 1
ATOM 701 C C . GLU A 1 87 ? 5.212 -12.564 -8.592 1.00 81.19 87 GLU A C 1
ATOM 703 O O . GLU A 1 87 ? 4.468 -12.871 -9.520 1.00 81.19 87 GLU A O 1
ATOM 708 N N . LEU A 1 88 ? 4.732 -12.323 -7.367 1.00 80.19 88 LEU A N 1
ATOM 709 C CA . LEU A 1 88 ? 3.308 -12.402 -7.041 1.00 80.19 88 LEU A CA 1
ATOM 710 C C . LEU A 1 88 ? 2.483 -11.378 -7.828 1.00 80.19 88 LEU A C 1
ATOM 712 O O . LEU A 1 88 ? 1.381 -11.682 -8.288 1.00 80.19 88 LEU A O 1
ATOM 716 N N . THR A 1 89 ? 2.995 -10.155 -7.968 1.00 78.44 89 THR A N 1
ATOM 717 C CA . THR A 1 89 ? 2.316 -9.102 -8.729 1.00 78.44 89 THR A CA 1
ATOM 718 C C . THR A 1 89 ? 2.462 -9.299 -10.240 1.00 78.44 89 THR A C 1
ATOM 720 O O . THR A 1 89 ? 1.658 -8.745 -10.992 1.00 78.44 89 THR A O 1
ATOM 723 N N . MET A 1 90 ? 3.425 -10.114 -10.695 1.00 74.62 90 MET A N 1
ATOM 724 C CA . MET A 1 90 ? 3.675 -10.422 -12.110 1.00 74.62 90 MET A CA 1
ATOM 725 C C . MET A 1 90 ? 4.018 -11.909 -12.364 1.00 74.62 90 MET A C 1
ATOM 727 O O . MET A 1 90 ? 5.106 -12.222 -12.851 1.00 74.62 90 MET A O 1
ATOM 731 N N . PRO A 1 91 ? 3.070 -12.845 -12.163 1.00 65.88 91 PRO A N 1
ATOM 732 C CA . PRO A 1 91 ? 3.338 -14.292 -12.084 1.00 65.88 91 PRO A CA 1
ATOM 733 C C . PRO A 1 91 ? 3.696 -14.986 -13.411 1.00 65.88 91 PRO A C 1
ATOM 735 O O . PRO A 1 91 ? 3.716 -16.210 -13.491 1.00 65.88 91 PRO A O 1
ATOM 738 N N . LYS A 1 92 ? 3.937 -14.234 -14.489 1.00 60.19 92 LYS A N 1
ATOM 739 C CA . LYS A 1 92 ? 4.271 -14.768 -15.824 1.00 60.19 92 LYS A CA 1
ATOM 740 C C . LYS A 1 92 ? 5.420 -14.049 -16.507 1.00 60.19 92 LYS A C 1
ATOM 742 O O . LYS A 1 92 ? 5.735 -14.362 -17.655 1.00 60.19 92 LYS A O 1
ATOM 747 N N . LEU A 1 93 ? 6.028 -13.076 -15.840 1.00 56.69 93 LEU A N 1
ATOM 748 C CA . LEU A 1 93 ? 7.199 -12.433 -16.391 1.00 56.69 93 LEU A CA 1
ATOM 749 C C . LEU A 1 93 ? 8.397 -13.308 -16.034 1.00 56.69 93 LEU A C 1
ATOM 751 O O . LEU A 1 93 ? 9.082 -13.065 -15.048 1.00 56.69 93 LEU A O 1
ATOM 755 N N . ASN A 1 94 ? 8.601 -14.370 -16.821 1.00 52.09 94 ASN A N 1
ATOM 756 C CA . ASN A 1 94 ? 9.884 -15.055 -16.869 1.00 52.09 94 ASN A CA 1
ATOM 757 C C . ASN A 1 94 ? 10.899 -13.994 -17.297 1.00 52.09 94 ASN A C 1
ATOM 759 O O . ASN A 1 94 ? 11.069 -13.725 -18.487 1.00 52.09 94 ASN A O 1
ATOM 763 N N . LEU A 1 95 ? 11.520 -13.339 -16.317 1.00 53.97 95 LEU A N 1
ATOM 764 C CA . LEU A 1 95 ? 12.784 -12.653 -16.492 1.00 53.97 95 LEU A CA 1
ATOM 765 C C . LEU A 1 95 ? 13.782 -13.767 -16.797 1.00 53.97 95 LEU A C 1
ATOM 767 O O . LEU A 1 95 ? 14.497 -14.222 -15.911 1.00 53.97 95 LEU A O 1
ATOM 771 N N . ASP A 1 96 ? 13.756 -14.280 -18.027 1.00 44.97 96 ASP A N 1
ATOM 772 C CA . ASP A 1 96 ? 14.760 -15.202 -18.544 1.00 44.97 96 ASP A CA 1
ATOM 773 C C . ASP A 1 96 ? 16.040 -14.364 -18.698 1.00 44.97 96 ASP A C 1
ATOM 775 O O . ASP A 1 96 ? 16.411 -13.912 -19.777 1.00 44.97 96 ASP A O 1
ATOM 779 N N . MET A 1 97 ? 16.641 -14.024 -17.554 1.00 48.44 97 MET A N 1
ATOM 780 C CA . MET A 1 97 ? 17.988 -13.500 -17.437 1.00 48.44 97 MET A CA 1
ATOM 781 C C . MET A 1 97 ? 18.914 -14.699 -17.632 1.00 48.44 97 MET A C 1
ATOM 783 O O . MET A 1 97 ? 19.389 -15.301 -16.669 1.00 48.44 97 MET A O 1
ATOM 787 N N . LYS A 1 98 ? 19.098 -15.082 -18.896 1.00 39.69 98 LYS A N 1
ATOM 788 C CA . LYS A 1 98 ? 20.281 -15.809 -19.351 1.00 39.69 98 LYS A CA 1
ATOM 789 C C . LYS A 1 98 ? 21.258 -14.835 -19.983 1.00 39.69 98 LYS A C 1
ATOM 791 O O . LYS A 1 98 ? 20.790 -13.937 -20.716 1.00 39.69 98 LYS A O 1
#

pLDDT: mean 84.91, std 12.63, range [39.69, 97.0]

Sequence (98 aa):
MIKFLKTSTIIIL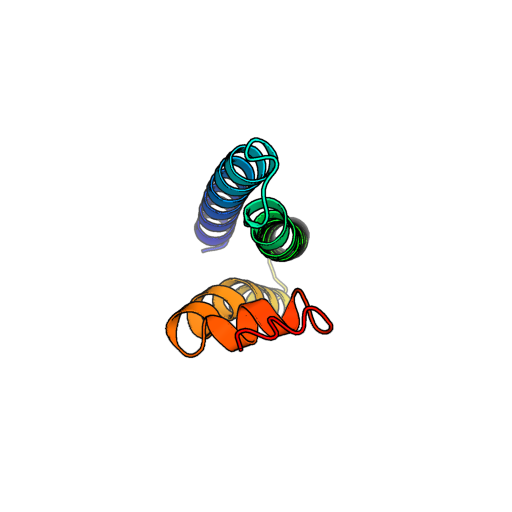VILLIITLILISFKSMISIIAASTGVIFMYYLIVLFLIFLLNKKAENKVLLIIVWILFLTPIIWGLIHPESLFELTMPKLNLDMK

Organism: NCBI:txid1850252